Protein AF-A0A7S1VSH0-F1 (afdb_monomer)

Organism: NCBI:txid210454

Structure (mmCIF, N/CA/C/O backbone):
data_AF-A0A7S1VSH0-F1
#
_entry.id   AF-A0A7S1VSH0-F1
#
loop_
_atom_site.group_PDB
_atom_site.id
_atom_site.type_symbol
_atom_site.label_atom_id
_atom_site.label_alt_id
_atom_site.label_comp_id
_atom_site.label_asym_id
_atom_site.label_entity_id
_atom_site.label_seq_id
_atom_site.pdbx_PDB_ins_code
_atom_site.Cartn_x
_atom_site.Cartn_y
_atom_site.Cartn_z
_atom_site.occupancy
_atom_site.B_iso_or_equiv
_atom_site.auth_seq_id
_atom_site.auth_comp_id
_atom_site.auth_asym_id
_atom_site.auth_atom_id
_atom_site.pdbx_PDB_mode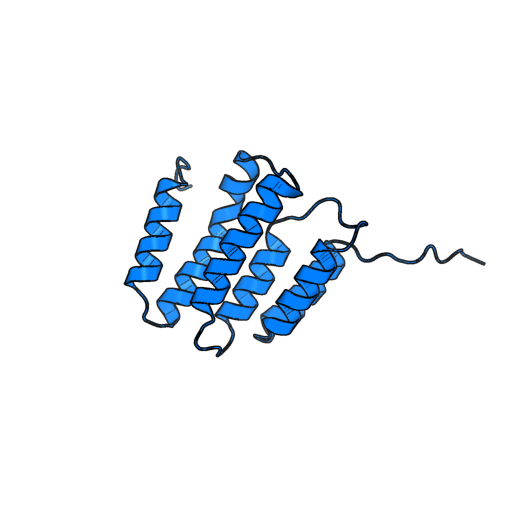l_num
ATOM 1 N N . ALA A 1 1 ? 9.472 3.437 -42.766 1.00 40.50 1 ALA A N 1
ATOM 2 C CA . ALA A 1 1 ? 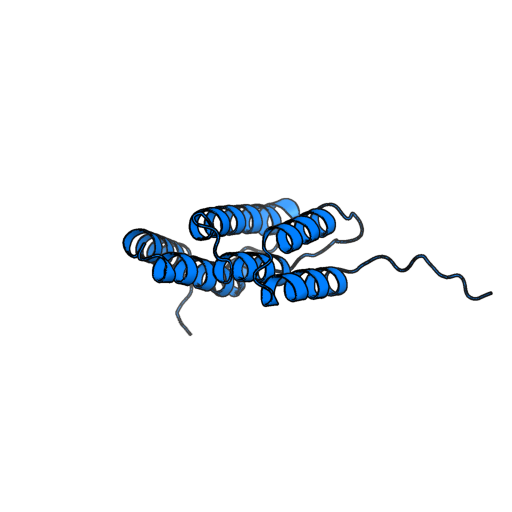8.510 3.125 -41.691 1.00 40.50 1 ALA A CA 1
ATOM 3 C C . ALA A 1 1 ? 9.186 3.385 -40.349 1.00 40.50 1 ALA A C 1
ATOM 5 O O . ALA A 1 1 ? 10.245 2.815 -40.110 1.00 40.50 1 ALA A O 1
ATOM 6 N N . LYS A 1 2 ? 8.658 4.289 -39.511 1.00 47.91 2 LYS A N 1
ATOM 7 C CA . LYS A 1 2 ? 9.151 4.430 -38.132 1.00 47.91 2 LYS A CA 1
ATOM 8 C C . LYS A 1 2 ? 8.829 3.118 -37.421 1.00 47.91 2 LYS A C 1
ATOM 10 O O . LYS A 1 2 ? 7.658 2.786 -37.284 1.00 47.91 2 LYS A O 1
ATOM 15 N N . SER A 1 3 ? 9.865 2.365 -37.060 1.00 46.66 3 SER A N 1
ATOM 16 C CA . SER A 1 3 ? 9.757 1.189 -36.200 1.00 46.66 3 SER A CA 1
ATOM 17 C C . SER A 1 3 ? 8.995 1.615 -34.948 1.00 46.66 3 SER A C 1
ATOM 19 O O . SER A 1 3 ? 9.507 2.394 -34.142 1.00 46.66 3 SER A O 1
ATOM 21 N N . THR A 1 4 ? 7.749 1.171 -34.808 1.00 52.78 4 THR A N 1
ATOM 22 C CA . THR A 1 4 ? 7.087 1.147 -33.511 1.00 52.78 4 THR A CA 1
ATOM 23 C C . THR A 1 4 ? 7.847 0.111 -32.700 1.00 52.78 4 THR A C 1
ATOM 25 O O . THR A 1 4 ? 7.461 -1.054 -32.662 1.00 52.78 4 THR A O 1
ATOM 28 N N . LYS A 1 5 ? 8.981 0.509 -32.105 1.00 56.91 5 LYS A N 1
ATOM 29 C CA . LYS A 1 5 ? 9.481 -0.180 -30.917 1.00 56.91 5 LYS A CA 1
ATOM 30 C C . LYS A 1 5 ? 8.265 -0.316 -30.017 1.00 56.91 5 LYS A C 1
ATOM 32 O O . LYS A 1 5 ? 7.671 0.706 -29.677 1.00 56.91 5 LYS A O 1
ATOM 37 N N . GLU A 1 6 ? 7.845 -1.550 -29.777 1.00 65.69 6 GLU A N 1
ATOM 38 C CA . GLU A 1 6 ? 6.683 -1.878 -28.962 1.00 65.69 6 GLU A CA 1
ATOM 39 C C . GLU A 1 6 ? 6.722 -0.995 -27.712 1.00 65.69 6 GLU A C 1
ATOM 41 O O . GLU A 1 6 ? 7.695 -1.024 -26.956 1.00 65.69 6 GLU A O 1
ATOM 46 N N . LEU A 1 7 ? 5.742 -0.098 -27.578 1.00 75.44 7 LEU A N 1
ATOM 47 C CA . LEU A 1 7 ? 5.694 0.842 -26.466 1.00 75.44 7 LEU A CA 1
ATOM 48 C C . LEU A 1 7 ? 5.385 0.033 -25.211 1.00 75.44 7 LEU A C 1
ATOM 50 O O . LEU A 1 7 ? 4.232 -0.302 -24.951 1.00 75.44 7 LEU A O 1
ATOM 54 N N . GLN A 1 8 ? 6.430 -0.311 -24.465 1.00 82.69 8 GLN A N 1
ATOM 55 C CA . GLN A 1 8 ? 6.290 -1.056 -23.225 1.00 82.69 8 GLN A CA 1
ATOM 56 C C . GLN A 1 8 ? 5.756 -0.126 -22.125 1.00 82.69 8 GLN A C 1
ATOM 58 O O . GLN A 1 8 ? 6.245 1.006 -21.992 1.00 82.69 8 GLN A O 1
ATOM 63 N N . PRO A 1 9 ? 4.753 -0.559 -21.342 1.00 87.19 9 PRO A N 1
ATOM 64 C CA . PRO A 1 9 ? 4.261 0.209 -20.210 1.00 87.19 9 PRO A CA 1
ATOM 65 C C . PRO A 1 9 ? 5.381 0.545 -19.220 1.00 87.19 9 PRO A C 1
ATOM 67 O O . PRO A 1 9 ? 6.260 -0.263 -18.932 1.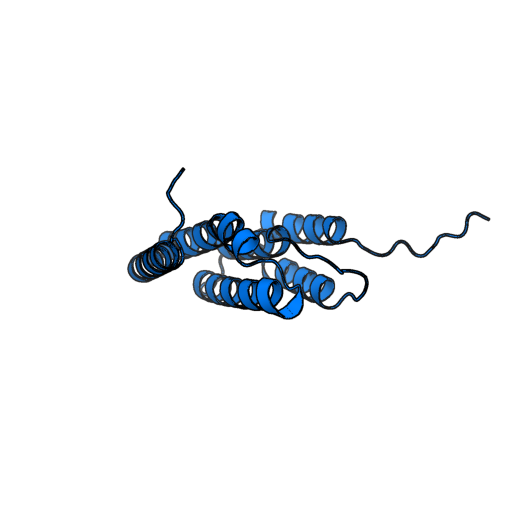00 87.19 9 PRO A O 1
ATOM 70 N N . THR A 1 10 ? 5.335 1.755 -18.669 1.00 91.12 10 THR A N 1
ATOM 71 C CA . THR A 1 10 ? 6.247 2.179 -17.599 1.00 91.12 10 THR A CA 1
ATOM 72 C C . THR A 1 10 ? 5.537 2.147 -16.252 1.00 91.12 10 THR A C 1
ATOM 74 O O . THR A 1 10 ?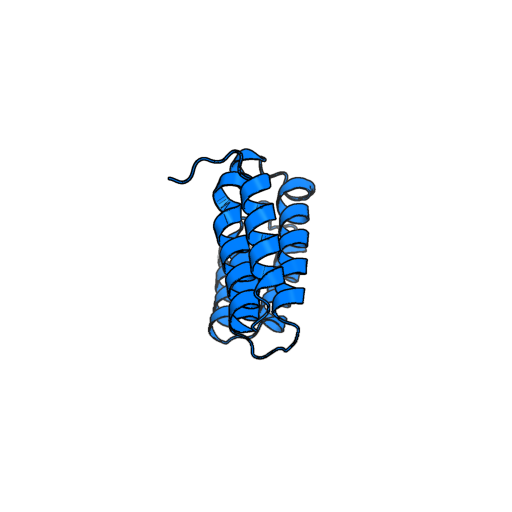 4.307 2.120 -16.188 1.00 91.12 10 THR A O 1
ATOM 77 N N . VAL A 1 11 ? 6.303 2.242 -15.162 1.00 93.12 11 VAL A N 1
ATOM 78 C CA . VAL A 1 11 ? 5.769 2.422 -13.798 1.00 93.12 11 VAL A CA 1
ATOM 79 C C . VAL A 1 11 ? 4.761 3.565 -13.752 1.00 93.12 11 VAL A C 1
ATOM 81 O O . VAL A 1 11 ? 3.696 3.412 -13.164 1.00 93.12 11 VAL A O 1
ATOM 84 N N . ILE A 1 12 ? 5.052 4.685 -14.420 1.00 93.00 12 ILE A N 1
ATOM 85 C CA . ILE A 1 12 ? 4.161 5.850 -14.474 1.00 93.00 12 ILE A CA 1
ATOM 86 C C . ILE A 1 12 ? 2.840 5.474 -15.153 1.00 93.00 12 ILE A C 1
ATOM 88 O O . ILE A 1 12 ? 1.771 5.738 -14.607 1.00 93.00 12 ILE A O 1
ATOM 92 N N . SER A 1 13 ? 2.899 4.807 -16.308 1.00 94.50 13 SER A N 1
ATOM 93 C CA . SER A 1 13 ? 1.707 4.375 -17.050 1.00 94.50 13 SER A CA 1
ATOM 94 C C . SER A 1 13 ? 0.833 3.418 -16.231 1.00 94.50 13 SER A C 1
ATOM 96 O O . SER A 1 13 ? -0.385 3.592 -16.182 1.00 94.50 13 SER A O 1
ATOM 98 N N . TYR A 1 14 ? 1.444 2.448 -15.542 1.00 96.62 14 TYR A N 1
ATOM 99 C CA . TYR A 1 14 ? 0.728 1.569 -14.615 1.00 96.62 14 TYR A CA 1
ATOM 100 C C . TYR A 1 14 ? 0.122 2.348 -13.448 1.00 96.62 14 TYR A C 1
ATOM 102 O O . TYR A 1 14 ? -1.054 2.159 -13.148 1.00 96.62 14 TYR A O 1
ATOM 110 N N . THR A 1 15 ? 0.889 3.245 -12.824 1.00 96.12 15 THR A N 1
ATOM 111 C CA . THR A 1 15 ? 0.443 4.047 -11.672 1.00 96.12 15 THR A CA 1
ATOM 112 C C . THR A 1 15 ? -0.793 4.866 -12.018 1.00 96.12 15 THR A C 1
ATOM 114 O O . THR A 1 15 ? -1.764 4.819 -11.274 1.00 96.12 15 THR A O 1
ATOM 117 N N . ILE A 1 16 ? -0.805 5.533 -13.177 1.00 96.94 16 ILE A N 1
ATOM 118 C CA . ILE A 1 16 ? -1.968 6.293 -13.664 1.00 96.94 16 ILE A CA 1
ATOM 119 C C . ILE A 1 16 ? -3.196 5.384 -13.801 1.00 96.94 16 ILE A C 1
ATOM 121 O O . ILE A 1 16 ? -4.292 5.740 -13.372 1.00 96.94 16 ILE A O 1
ATOM 125 N N . GLY A 1 17 ? -3.023 4.189 -14.372 1.00 97.44 17 GLY A N 1
ATOM 126 C CA . GLY A 1 17 ? -4.115 3.224 -14.491 1.00 97.44 17 GLY A CA 1
ATOM 127 C C . GLY A 1 17 ? -4.629 2.733 -13.134 1.00 97.44 17 GLY A C 1
ATOM 128 O O . GLY A 1 17 ? -5.836 2.585 -12.950 1.00 97.44 17 GLY A O 1
ATOM 129 N N . ILE A 1 18 ? -3.730 2.497 -12.174 1.00 98.12 18 ILE A N 1
ATOM 130 C CA . ILE A 1 18 ? -4.085 2.083 -10.810 1.00 98.12 18 ILE A CA 1
ATOM 131 C C . ILE A 1 18 ? -4.851 3.211 -10.107 1.00 98.12 18 ILE A C 1
ATOM 133 O O . ILE A 1 18 ? -5.881 2.952 -9.483 1.00 98.12 18 ILE A O 1
ATOM 137 N N . ASP A 1 19 ? -4.390 4.454 -10.238 1.00 97.25 19 ASP A N 1
ATOM 138 C CA . ASP A 1 19 ? -5.008 5.625 -9.617 1.00 97.25 19 ASP A CA 1
ATOM 139 C C . ASP A 1 19 ? -6.415 5.897 -10.175 1.00 97.25 19 ASP A C 1
ATOM 141 O O . ASP A 1 19 ? -7.367 6.109 -9.425 1.00 97.25 19 ASP A O 1
ATOM 145 N N . ALA A 1 20 ? -6.614 5.702 -11.482 1.00 97.94 20 ALA A N 1
ATOM 146 C CA . ALA A 1 20 ? -7.941 5.780 -12.092 1.00 97.94 20 ALA A CA 1
ATOM 147 C C . ALA A 1 20 ? -8.951 4.775 -11.490 1.00 97.94 20 ALA A C 1
ATOM 149 O O . ALA A 1 20 ? -10.151 5.061 -11.409 1.00 97.94 20 ALA A O 1
ATOM 150 N N . PHE A 1 21 ? -8.496 3.592 -11.055 1.00 97.94 21 PHE A N 1
ATOM 151 C CA . PHE A 1 21 ? -9.335 2.642 -10.313 1.00 97.94 21 PHE A CA 1
ATOM 152 C C . PHE A 1 21 ? -9.502 3.034 -8.839 1.00 97.94 21 PHE A C 1
ATOM 154 O O . PHE A 1 21 ? -10.590 2.855 -8.283 1.00 97.94 21 PHE A O 1
ATOM 161 N N . SER A 1 22 ? -8.461 3.599 -8.222 1.00 97.12 22 SER A N 1
ATOM 162 C CA . SER A 1 22 ? -8.498 4.150 -6.863 1.00 97.12 22 SER A CA 1
ATOM 163 C C . SER A 1 22 ? -9.587 5.200 -6.697 1.00 97.12 22 SER A C 1
ATOM 165 O O . SER A 1 22 ? -10.410 5.097 -5.785 1.00 97.12 22 SER A O 1
ATOM 167 N N . ASP A 1 23 ? -9.676 6.153 -7.621 1.00 96.19 23 ASP A N 1
ATOM 168 C CA . ASP A 1 23 ? -10.675 7.224 -7.579 1.00 96.19 23 ASP A CA 1
ATOM 169 C C . ASP A 1 23 ? -12.115 6.737 -7.653 1.00 96.19 23 ASP A C 1
ATOM 171 O O . ASP A 1 23 ? -13.025 7.392 -7.149 1.00 96.19 23 ASP A O 1
ATOM 175 N N . ARG A 1 24 ? -12.323 5.547 -8.213 1.00 96.00 24 ARG A N 1
ATOM 176 C CA . ARG A 1 24 ? -13.638 4.912 -8.305 1.00 96.00 24 ARG A CA 1
ATOM 177 C C . ARG A 1 24 ? -13.908 3.919 -7.175 1.00 96.00 24 ARG A C 1
ATOM 179 O O . ARG A 1 24 ? -14.923 3.230 -7.228 1.00 96.00 24 ARG A O 1
ATOM 186 N N . GLY A 1 25 ? -13.005 3.793 -6.198 1.00 95.12 25 GLY A N 1
ATOM 187 C CA . GLY A 1 25 ? -13.119 2.809 -5.119 1.00 95.12 25 GLY A CA 1
ATOM 188 C C . GLY A 1 25 ? -13.160 1.370 -5.640 1.00 95.12 25 GLY A C 1
ATOM 189 O O . GLY A 1 25 ? -13.914 0.551 -5.113 1.00 95.12 25 GLY A O 1
ATOM 190 N N . LYS A 1 26 ? -12.390 1.074 -6.701 1.00 97.62 26 LYS A N 1
ATOM 191 C CA . LYS A 1 26 ? -12.313 -0.236 -7.374 1.00 97.62 26 LYS A CA 1
ATOM 192 C C . LYS A 1 26 ? -11.013 -0.975 -7.030 1.00 97.62 26 LYS A C 1
ATOM 194 O O . LYS A 1 26 ? -10.100 -1.062 -7.857 1.00 97.62 26 LYS A O 1
ATOM 199 N N . PRO A 1 27 ? -10.877 -1.498 -5.800 1.00 96.88 27 PRO A N 1
ATOM 200 C CA . PRO A 1 27 ? -9.605 -2.021 -5.327 1.00 96.88 27 PRO A CA 1
ATOM 201 C C . PRO A 1 27 ? -9.160 -3.307 -6.014 1.00 96.88 27 PRO A C 1
ATOM 203 O O . PRO A 1 27 ? -7.963 -3.533 -6.141 1.00 96.88 27 PRO A O 1
ATOM 206 N N . ARG A 1 28 ? -10.086 -4.150 -6.486 1.00 96.69 28 ARG A N 1
ATOM 207 C CA . ARG A 1 28 ? -9.729 -5.426 -7.127 1.00 96.69 28 ARG A CA 1
ATOM 208 C C . ARG A 1 28 ? -9.025 -5.195 -8.457 1.00 96.69 28 ARG A C 1
ATOM 210 O O . ARG A 1 28 ? -8.049 -5.869 -8.775 1.00 96.69 28 ARG A O 1
ATOM 217 N N . GLU A 1 29 ? -9.516 -4.233 -9.225 1.00 97.94 29 GLU A N 1
ATOM 218 C CA . GLU A 1 29 ? -8.958 -3.806 -10.498 1.00 97.94 29 GLU A CA 1
ATOM 219 C C . GLU A 1 29 ? -7.621 -3.092 -10.296 1.00 97.94 29 GLU A C 1
ATOM 221 O O . GLU A 1 29 ? -6.659 -3.413 -10.996 1.00 97.94 29 GLU A O 1
ATOM 226 N N . ALA A 1 30 ? -7.540 -2.210 -9.292 1.00 98.12 30 ALA A N 1
ATOM 227 C CA . ALA A 1 30 ? -6.302 -1.545 -8.895 1.00 98.12 30 ALA A CA 1
ATOM 228 C C . ALA A 1 30 ? -5.218 -2.568 -8.495 1.00 98.12 30 ALA A C 1
ATOM 230 O O . ALA A 1 30 ? -4.106 -2.545 -9.020 1.00 98.12 30 ALA A O 1
ATOM 231 N N . GLU A 1 31 ? -5.555 -3.528 -7.631 1.00 97.38 31 GLU A N 1
ATOM 232 C CA . GLU A 1 31 ? -4.640 -4.580 -7.173 1.00 97.38 31 GLU A CA 1
ATOM 233 C C . GLU A 1 31 ? -4.240 -5.538 -8.302 1.00 97.38 31 GLU A C 1
ATOM 235 O O . GLU A 1 31 ? -3.095 -5.987 -8.370 1.00 97.38 31 GLU A O 1
ATOM 240 N N . ARG A 1 32 ? -5.159 -5.856 -9.222 1.00 97.81 32 ARG A N 1
ATOM 241 C CA . ARG A 1 32 ? -4.831 -6.651 -10.413 1.00 97.81 32 ARG A CA 1
ATOM 242 C C . ARG A 1 32 ? -3.786 -5.940 -11.269 1.00 97.81 32 ARG A C 1
ATOM 244 O O . ARG A 1 32 ? -2.842 -6.587 -11.713 1.00 97.81 32 ARG A O 1
ATOM 251 N N . LEU A 1 33 ? -3.946 -4.638 -11.498 1.00 97.62 33 LEU A N 1
ATOM 252 C CA . LEU A 1 33 ? -3.012 -3.873 -12.319 1.00 97.62 33 LEU A CA 1
ATOM 253 C C . LEU A 1 33 ? -1.654 -3.695 -11.624 1.00 97.62 33 LEU A C 1
ATOM 255 O O . LEU A 1 33 ? -0.624 -3.827 -12.279 1.00 97.62 33 LEU A O 1
ATOM 259 N N . LEU A 1 34 ? -1.646 -3.517 -10.299 1.00 97.69 34 LEU A N 1
ATOM 260 C CA . LEU A 1 34 ? -0.423 -3.556 -9.498 1.00 97.69 34 LEU A CA 1
ATOM 261 C C . LEU A 1 34 ? 0.305 -4.898 -9.653 1.00 97.69 34 LEU A C 1
ATOM 263 O O . LEU A 1 34 ? 1.501 -4.908 -9.914 1.00 97.69 34 LEU A O 1
ATOM 267 N N . ARG A 1 35 ? -0.397 -6.035 -9.562 1.00 96.44 35 ARG A N 1
ATOM 268 C CA . ARG A 1 35 ? 0.222 -7.358 -9.762 1.00 96.44 35 ARG A CA 1
ATOM 269 C C . ARG A 1 35 ? 0.832 -7.523 -11.152 1.00 96.44 35 ARG A C 1
ATOM 271 O O . ARG A 1 35 ? 1.902 -8.108 -11.256 1.00 96.44 35 ARG A O 1
ATOM 278 N N . ILE A 1 36 ? 0.182 -6.995 -12.190 1.00 96.31 36 ILE A N 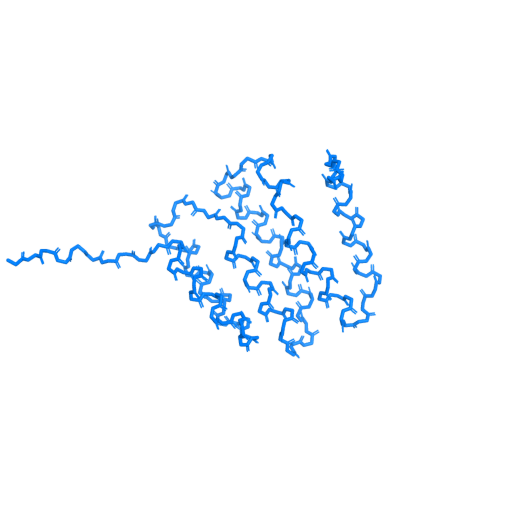1
ATOM 279 C CA . ILE A 1 36 ? 0.733 -6.996 -13.553 1.00 96.31 36 ILE A CA 1
ATOM 280 C C . ILE A 1 36 ? 2.009 -6.151 -13.605 1.00 96.31 36 ILE A C 1
ATOM 282 O O . ILE A 1 36 ? 3.030 -6.653 -14.054 1.00 96.31 36 ILE A O 1
ATOM 286 N N . MET A 1 37 ? 1.987 -4.925 -13.068 1.00 96.00 37 MET A N 1
ATOM 287 C CA . MET A 1 37 ? 3.172 -4.060 -12.988 1.00 96.00 37 MET A CA 1
ATOM 288 C C . MET A 1 37 ? 4.332 -4.745 -12.256 1.00 96.00 37 MET A C 1
ATOM 290 O O . MET A 1 37 ? 5.476 -4.665 -12.688 1.00 96.00 37 MET A O 1
ATOM 294 N N . LEU A 1 38 ? 4.044 -5.432 -11.149 1.00 94.25 38 LEU A N 1
ATOM 295 C CA . LEU A 1 38 ? 5.052 -6.155 -10.380 1.00 94.25 38 LEU A CA 1
ATOM 296 C C . LEU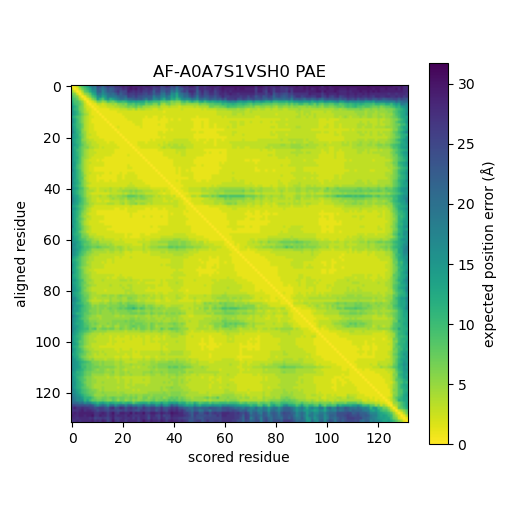 A 1 38 ? 5.551 -7.415 -11.098 1.00 94.25 38 LEU A C 1
ATOM 298 O O . LEU A 1 38 ? 6.613 -7.906 -10.742 1.00 94.25 38 LEU A O 1
ATOM 302 N N . ALA A 1 39 ? 4.820 -7.980 -12.054 1.00 93.69 39 ALA A N 1
ATOM 303 C CA . ALA A 1 39 ? 5.264 -9.137 -12.835 1.00 93.69 39 ALA A CA 1
ATOM 304 C C . ALA A 1 39 ? 5.962 -8.740 -14.150 1.00 93.69 39 ALA A C 1
ATOM 306 O O . ALA A 1 39 ? 6.473 -9.608 -14.846 1.00 93.69 39 ALA A O 1
ATOM 307 N N . ASP A 1 40 ? 5.968 -7.452 -14.493 1.00 93.00 40 ASP A N 1
ATOM 308 C CA . ASP A 1 40 ? 6.541 -6.932 -15.730 1.00 93.00 40 ASP A CA 1
ATOM 309 C C . ASP A 1 40 ? 8.062 -6.761 -15.597 1.00 93.00 40 ASP A C 1
ATOM 311 O O . ASP A 1 40 ? 8.545 -5.915 -14.840 1.00 93.00 40 ASP A O 1
ATOM 315 N N . ASP A 1 41 ? 8.832 -7.541 -16.358 1.00 89.06 41 ASP A N 1
ATOM 316 C CA . ASP A 1 41 ? 10.301 -7.507 -16.341 1.00 89.06 41 ASP A CA 1
ATOM 317 C C . ASP A 1 41 ? 10.888 -6.163 -16.819 1.00 89.06 41 ASP A C 1
ATOM 319 O O . ASP A 1 41 ? 12.056 -5.848 -16.553 1.00 89.06 41 ASP A O 1
ATOM 323 N N . ASN A 1 42 ? 10.089 -5.323 -17.489 1.00 88.25 42 ASN A N 1
ATOM 324 C CA . ASN A 1 42 ? 10.499 -3.969 -17.861 1.00 88.25 42 ASN A CA 1
ATOM 325 C C . ASN A 1 42 ? 10.460 -3.000 -16.667 1.00 88.25 42 ASN A C 1
ATOM 327 O O . ASN A 1 42 ? 11.113 -1.949 -16.689 1.00 88.25 42 ASN A O 1
ATOM 331 N N . VAL A 1 43 ? 9.740 -3.348 -15.596 1.00 90.50 43 VAL A N 1
ATOM 332 C CA . VAL A 1 43 ? 9.619 -2.546 -14.378 1.00 90.50 43 VAL A CA 1
ATOM 333 C C . VAL A 1 43 ? 10.780 -2.852 -13.430 1.00 90.50 43 VAL A C 1
ATOM 335 O O . VAL A 1 43 ? 10.749 -3.760 -12.603 1.00 90.50 43 VAL A O 1
ATOM 338 N N . ARG A 1 44 ? 11.841 -2.045 -13.538 1.00 85.38 44 ARG A N 1
ATOM 339 C CA . ARG A 1 44 ? 13.087 -2.232 -12.766 1.00 85.38 44 ARG A CA 1
ATOM 340 C C . ARG A 1 44 ? 13.128 -1.505 -11.425 1.00 85.38 44 ARG A C 1
ATOM 342 O O . ARG A 1 44 ? 13.936 -1.849 -10.568 1.00 85.38 44 ARG A O 1
ATOM 349 N N . LYS A 1 45 ? 12.314 -0.467 -11.265 1.00 87.31 45 LYS A N 1
ATOM 350 C CA . LYS A 1 45 ? 12.221 0.346 -10.049 1.00 87.31 45 LYS A CA 1
ATOM 351 C C . LYS A 1 45 ? 10.757 0.606 -9.774 1.00 87.31 45 LYS A C 1
ATOM 353 O O . LYS A 1 45 ? 10.017 0.871 -10.712 1.00 87.31 45 LYS A O 1
ATOM 358 N N . VAL A 1 46 ? 10.355 0.515 -8.520 1.00 90.62 46 VAL A N 1
ATOM 359 C CA . VAL A 1 46 ? 8.983 0.764 -8.094 1.00 90.62 46 VAL A CA 1
ATOM 360 C C . VAL A 1 46 ? 9.046 1.658 -6.872 1.00 90.62 46 VAL A C 1
ATOM 362 O O . VAL A 1 46 ? 9.807 1.375 -5.949 1.00 90.62 46 VAL A O 1
ATOM 365 N N . ASP A 1 47 ? 8.252 2.720 -6.897 1.00 89.50 47 ASP A N 1
ATOM 366 C CA . ASP A 1 47 ? 8.069 3.626 -5.768 1.00 89.50 47 ASP A CA 1
ATOM 367 C C . ASP A 1 47 ? 6.856 3.181 -4.928 1.00 89.50 47 ASP A C 1
ATOM 369 O O . ASP A 1 47 ? 6.186 2.188 -5.215 1.00 89.50 47 ASP A O 1
ATOM 373 N N . GLU A 1 48 ? 6.521 3.922 -3.881 1.00 91.44 48 GLU A N 1
ATOM 374 C CA . GLU A 1 48 ? 5.403 3.625 -2.987 1.00 91.44 48 GLU A CA 1
ATOM 375 C C . GLU A 1 48 ? 4.039 3.984 -3.599 1.00 91.44 48 GLU A C 1
ATOM 377 O O . GLU A 1 48 ? 3.004 3.467 -3.170 1.00 91.44 48 GLU A O 1
ATOM 382 N N . TYR A 1 49 ? 4.017 4.856 -4.612 1.00 94.38 49 TYR A N 1
ATOM 383 C CA . TYR A 1 49 ? 2.795 5.410 -5.206 1.00 94.38 49 TYR A CA 1
ATOM 384 C C . TYR A 1 49 ? 1.801 4.368 -5.747 1.00 94.38 49 TYR A C 1
ATOM 386 O O . TYR A 1 49 ? 0.613 4.475 -5.419 1.00 94.38 49 TYR A O 1
ATOM 394 N N . PRO A 1 50 ? 2.215 3.345 -6.522 1.00 96.12 50 PRO A N 1
ATOM 395 C CA . PRO A 1 50 ? 1.313 2.282 -6.963 1.00 96.12 50 PRO A CA 1
ATOM 396 C C . PRO A 1 50 ? 0.619 1.583 -5.789 1.00 96.12 50 PRO A C 1
ATOM 398 O O . PRO A 1 50 ? -0.589 1.352 -5.825 1.00 96.12 50 PRO A O 1
ATOM 401 N N . PHE A 1 51 ? 1.360 1.302 -4.714 1.00 96.69 51 PHE A N 1
ATOM 402 C CA . PHE A 1 51 ? 0.817 0.672 -3.513 1.00 96.69 51 PHE A CA 1
ATOM 403 C C . PHE A 1 51 ? -0.148 1.606 -2.781 1.00 96.69 51 PHE A C 1
ATOM 405 O O . PHE A 1 51 ? -1.257 1.191 -2.450 1.00 96.69 51 PHE A O 1
ATOM 412 N N . CYS A 1 52 ? 0.220 2.880 -2.600 1.00 96.25 52 CYS A N 1
ATOM 413 C CA . CYS A 1 52 ? -0.657 3.900 -2.014 1.00 96.25 52 CYS A CA 1
ATOM 414 C C . CYS A 1 52 ? -1.979 4.023 -2.776 1.00 96.25 52 CYS A C 1
ATOM 416 O O . CYS A 1 52 ? -3.037 4.154 -2.166 1.00 96.25 52 CYS A O 1
ATOM 418 N N . SER A 1 53 ? -1.927 3.947 -4.105 1.00 97.50 53 SER A N 1
ATOM 419 C CA . SER A 1 53 ? -3.109 4.035 -4.962 1.00 97.50 53 SER A CA 1
ATOM 420 C C . SER A 1 53 ? -4.051 2.850 -4.726 1.00 97.50 53 SER A C 1
ATOM 422 O O . SER A 1 53 ? -5.248 3.041 -4.532 1.00 97.50 53 SER A O 1
ATOM 424 N N . VAL A 1 54 ? -3.531 1.621 -4.630 1.00 98.12 54 VAL A N 1
ATOM 425 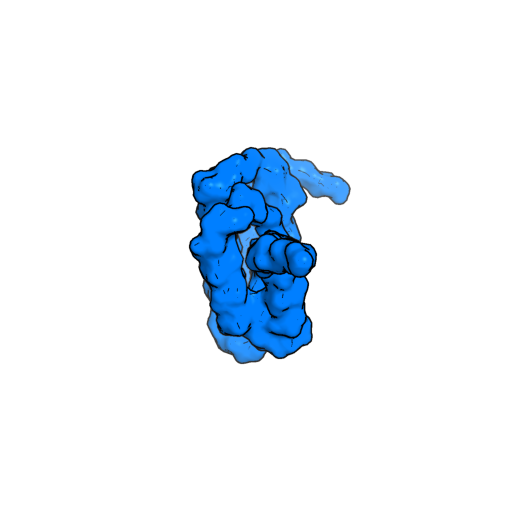C CA . VAL A 1 54 ? -4.363 0.452 -4.287 1.00 98.12 54 VAL A CA 1
ATOM 426 C C . VAL A 1 54 ? -4.888 0.523 -2.844 1.00 98.12 54 VAL A C 1
ATOM 428 O O . VAL A 1 54 ? -6.048 0.190 -2.602 1.00 98.12 54 VAL A O 1
ATOM 431 N N . LEU A 1 55 ? -4.084 0.993 -1.882 1.00 97.50 55 LEU A N 1
ATOM 432 C CA . LEU A 1 55 ? -4.539 1.216 -0.501 1.00 97.50 55 LEU A CA 1
ATOM 433 C C . LEU A 1 55 ? -5.701 2.218 -0.452 1.00 97.50 55 LEU A C 1
ATOM 435 O O . LEU A 1 55 ? -6.717 1.952 0.189 1.00 97.50 55 LEU A O 1
ATOM 439 N N . ASN A 1 56 ? -5.589 3.330 -1.182 1.00 96.62 56 ASN A N 1
ATOM 440 C CA . ASN A 1 56 ? -6.657 4.319 -1.319 1.00 96.62 56 ASN A CA 1
ATOM 441 C C . ASN A 1 56 ? -7.905 3.719 -1.970 1.00 96.62 56 ASN A C 1
ATOM 443 O O . ASN A 1 56 ? -9.014 3.971 -1.500 1.00 96.62 56 ASN A O 1
ATOM 447 N N . ALA A 1 57 ? -7.740 2.881 -2.995 1.00 97.62 57 ALA A N 1
ATOM 448 C CA . ALA A 1 57 ? -8.849 2.165 -3.615 1.00 97.62 57 ALA A CA 1
ATOM 449 C C . ALA A 1 57 ? -9.617 1.321 -2.586 1.00 97.62 57 ALA A C 1
ATOM 451 O O . ALA A 1 57 ? -10.848 1.329 -2.575 1.00 97.62 57 ALA A O 1
ATOM 452 N N . TYR A 1 58 ? -8.903 0.622 -1.696 1.00 96.88 58 TYR A N 1
ATOM 453 C CA . TYR A 1 58 ? -9.516 -0.159 -0.623 1.00 96.88 58 TYR A CA 1
ATOM 454 C C . TYR A 1 58 ? -10.184 0.732 0.426 1.00 96.88 58 TYR A C 1
ATOM 456 O O . TYR A 1 58 ? -11.331 0.469 0.787 1.00 96.88 58 TYR A O 1
ATOM 464 N N . ALA A 1 59 ? -9.521 1.801 0.869 1.00 93.50 59 ALA A N 1
ATOM 465 C CA . ALA A 1 59 ? -10.062 2.744 1.849 1.00 93.50 59 ALA A CA 1
ATOM 466 C C . ALA A 1 59 ? -11.336 3.459 1.354 1.00 93.50 59 ALA A C 1
ATOM 468 O O . ALA A 1 59 ? -12.249 3.704 2.141 1.00 93.50 59 ALA A O 1
ATOM 469 N N . LYS A 1 60 ? -11.420 3.749 0.048 1.00 93.50 60 LYS A N 1
ATOM 470 C CA . LYS A 1 60 ? -12.604 4.319 -0.623 1.00 93.50 60 LYS A CA 1
ATOM 471 C C . LYS A 1 60 ? -13.684 3.273 -0.940 1.00 93.50 60 LYS A C 1
ATOM 473 O O . LYS A 1 60 ? -14.805 3.639 -1.281 1.00 93.50 60 LYS A O 1
ATOM 478 N N . SER A 1 61 ? -13.369 1.979 -0.864 1.00 93.50 61 SER A N 1
ATOM 479 C CA . SER A 1 61 ? -14.320 0.910 -1.183 1.00 93.50 61 SER A CA 1
ATOM 480 C C . SER A 1 61 ? -15.300 0.637 -0.040 1.00 93.50 61 SER A C 1
ATOM 482 O O . SER A 1 61 ? -14.995 0.837 1.136 1.00 93.50 61 SER A O 1
ATOM 484 N N . ASN A 1 62 ? -16.457 0.064 -0.375 1.00 90.06 62 ASN A N 1
ATOM 485 C CA . ASN A 1 62 ? -17.431 -0.438 0.599 1.00 90.06 62 ASN A CA 1
ATOM 486 C C . ASN A 1 62 ? -17.166 -1.891 1.037 1.00 90.06 62 ASN A C 1
ATOM 488 O O . ASN A 1 62 ? -18.036 -2.521 1.636 1.00 90.06 62 ASN A O 1
ATOM 492 N N . GLU A 1 63 ? -15.983 -2.451 0.754 1.00 91.75 63 GLU A N 1
ATOM 493 C CA . GLU A 1 63 ? -15.671 -3.818 1.173 1.00 91.75 63 GLU A CA 1
ATOM 494 C C . GLU A 1 63 ? -15.519 -3.912 2.702 1.00 91.75 63 GLU A C 1
ATOM 496 O O . GLU A 1 63 ? -14.704 -3.220 3.313 1.00 91.75 63 GLU A O 1
ATOM 501 N N . VAL A 1 64 ? -16.251 -4.844 3.324 1.00 88.88 64 VAL A N 1
ATOM 502 C CA . VAL A 1 64 ? -16.243 -5.083 4.784 1.00 88.88 64 VAL A CA 1
ATOM 503 C C . VAL A 1 64 ? -14.835 -5.374 5.317 1.00 88.88 64 VAL A C 1
ATOM 505 O O . VAL A 1 64 ? -14.474 -4.987 6.425 1.00 88.88 64 VAL A O 1
ATOM 508 N N . HIS A 1 65 ? -14.012 -6.051 4.517 1.00 91.75 65 HIS A N 1
ATOM 509 C CA . HIS A 1 65 ? -12.653 -6.437 4.892 1.00 91.75 65 HIS A CA 1
ATOM 510 C C . HIS A 1 65 ? -11.572 -5.498 4.343 1.00 91.75 65 HIS A C 1
ATOM 512 O O . HIS A 1 65 ? -10.395 -5.860 4.387 1.00 91.75 65 HIS A O 1
ATOM 518 N N . ALA A 1 66 ? -11.941 -4.307 3.857 1.00 93.31 66 ALA A N 1
ATOM 519 C CA . ALA A 1 66 ? -10.994 -3.342 3.304 1.00 93.31 66 ALA A CA 1
ATOM 520 C C . ALA A 1 66 ? -9.815 -3.027 4.249 1.00 93.31 66 ALA A C 1
ATOM 522 O O . ALA A 1 66 ? -8.683 -3.162 3.791 1.00 93.31 66 ALA A O 1
ATOM 523 N N . PRO A 1 67 ? -9.994 -2.744 5.560 1.00 93.75 67 PRO A N 1
ATOM 524 C CA . PRO A 1 67 ? -8.855 -2.435 6.435 1.00 93.75 67 PRO A CA 1
ATOM 525 C C . PRO A 1 67 ? -7.865 -3.598 6.569 1.00 93.75 67 PRO A C 1
ATOM 527 O O . PRO A 1 67 ? -6.651 -3.419 6.479 1.00 93.75 67 PRO A O 1
ATOM 530 N N . LYS A 1 68 ? -8.376 -4.831 6.691 1.00 94.00 68 LYS A N 1
ATOM 531 C CA . LYS A 1 68 ? -7.539 -6.041 6.747 1.00 94.00 68 LYS A CA 1
ATOM 532 C C . LYS A 1 68 ? -6.784 -6.271 5.436 1.00 94.00 68 LYS A C 1
ATOM 534 O O . LYS A 1 68 ? -5.660 -6.767 5.464 1.00 94.00 68 LYS A O 1
ATOM 539 N N . LYS A 1 69 ? -7.388 -5.927 4.296 1.00 95.50 69 LYS A N 1
ATOM 540 C CA . LYS A 1 69 ? -6.728 -5.976 2.986 1.00 95.50 69 LYS A CA 1
ATOM 541 C C . LYS A 1 69 ? -5.662 -4.891 2.846 1.00 95.50 69 LYS A C 1
ATOM 543 O O . LYS A 1 69 ? -4.557 -5.221 2.430 1.00 95.50 69 LYS A O 1
ATOM 548 N N . CYS A 1 70 ? -5.943 -3.661 3.283 1.00 95.62 70 CYS A N 1
ATOM 549 C CA . CYS A 1 70 ? -4.952 -2.587 3.356 1.00 95.62 70 CYS A CA 1
ATOM 550 C C . CYS A 1 70 ? -3.732 -3.007 4.179 1.00 95.62 70 CYS A C 1
ATOM 552 O O . CYS A 1 70 ? -2.600 -2.843 3.740 1.00 95.62 70 CYS A O 1
ATOM 554 N N . LEU A 1 71 ? -3.956 -3.616 5.346 1.00 93.94 71 LEU A N 1
ATOM 555 C CA . LEU A 1 71 ? -2.872 -4.079 6.206 1.00 93.94 71 LEU A CA 1
ATOM 556 C C . LEU A 1 71 ? -2.006 -5.160 5.549 1.00 93.94 71 LEU A C 1
ATOM 558 O O . LEU A 1 71 ? -0.788 -5.143 5.705 1.00 93.94 71 LEU A O 1
ATOM 562 N N . ARG A 1 72 ? -2.613 -6.107 4.823 1.00 95.00 72 ARG A N 1
ATOM 563 C CA . ARG A 1 72 ? -1.840 -7.098 4.061 1.00 95.00 72 ARG A CA 1
ATOM 564 C C . ARG A 1 72 ? -1.022 -6.430 2.967 1.00 95.00 72 ARG A C 1
ATOM 566 O O . ARG A 1 72 ? 0.180 -6.635 2.921 1.00 95.00 72 ARG A O 1
ATOM 573 N N . LEU A 1 73 ? -1.642 -5.552 2.183 1.00 95.69 73 LEU A N 1
ATOM 574 C CA . LEU A 1 73 ? -0.949 -4.867 1.100 1.00 95.69 73 LEU A CA 1
ATOM 575 C C . LEU A 1 73 ? 0.203 -3.976 1.592 1.00 95.69 73 LEU A C 1
ATOM 577 O O . LEU A 1 73 ? 1.223 -3.886 0.921 1.00 95.69 73 LEU A O 1
ATOM 581 N N . LEU A 1 74 ? 0.074 -3.353 2.767 1.00 93.94 74 LEU A N 1
ATOM 582 C CA . LEU A 1 74 ? 1.162 -2.611 3.414 1.00 93.94 74 LEU A CA 1
ATOM 583 C C . LEU A 1 74 ? 2.363 -3.514 3.756 1.00 93.94 74 LEU A C 1
ATOM 585 O O . LEU A 1 74 ? 3.513 -3.089 3.672 1.00 93.94 74 LEU A O 1
ATOM 589 N N . ARG A 1 75 ? 2.113 -4.766 4.156 1.00 91.69 75 ARG A N 1
ATOM 590 C CA . ARG A 1 75 ? 3.177 -5.744 4.437 1.00 91.69 75 ARG A CA 1
ATOM 591 C C . ARG A 1 75 ? 3.813 -6.244 3.146 1.00 91.69 75 ARG A C 1
ATOM 593 O O . ARG A 1 75 ? 5.037 -6.259 3.046 1.00 91.69 75 ARG A O 1
ATOM 600 N N . ASP A 1 76 ? 2.988 -6.563 2.154 1.00 92.06 76 ASP A N 1
ATOM 601 C CA . ASP A 1 76 ? 3.444 -7.016 0.840 1.00 92.06 76 ASP A CA 1
ATOM 602 C C . ASP A 1 76 ? 4.264 -5.919 0.138 1.00 92.06 76 ASP A C 1
ATOM 604 O O . ASP A 1 76 ? 5.273 -6.211 -0.502 1.00 92.06 76 ASP A O 1
ATOM 608 N N . SER A 1 77 ? 3.886 -4.642 0.295 1.00 92.25 77 SER A N 1
ATOM 609 C CA . SER A 1 77 ? 4.650 -3.514 -0.250 1.00 92.25 77 SER A CA 1
ATOM 610 C C . SER A 1 77 ? 6.008 -3.369 0.426 1.00 92.25 77 SER A C 1
ATOM 612 O O . SER A 1 77 ? 7.004 -3.163 -0.264 1.00 92.25 77 SER A O 1
ATOM 614 N N . ARG A 1 78 ? 6.081 -3.539 1.753 1.00 90.12 78 ARG A N 1
ATOM 615 C CA . ARG A 1 78 ? 7.347 -3.542 2.498 1.00 90.12 78 ARG A CA 1
ATOM 616 C C . ARG A 1 78 ? 8.286 -4.631 1.990 1.00 90.12 78 ARG A C 1
ATOM 618 O O . ARG A 1 78 ? 9.453 -4.349 1.729 1.00 90.12 78 ARG A O 1
ATOM 625 N N . GLU A 1 79 ? 7.787 -5.856 1.842 1.00 90.19 79 GLU A N 1
ATOM 626 C CA . GLU A 1 79 ? 8.573 -6.976 1.321 1.00 90.19 79 GLU A CA 1
ATOM 627 C C . GLU A 1 79 ? 9.028 -6.712 -0.119 1.00 90.19 79 GLU A C 1
ATOM 629 O O . GLU A 1 79 ? 10.221 -6.791 -0.419 1.00 90.19 79 GLU A O 1
ATOM 634 N N . ALA A 1 80 ? 8.104 -6.318 -0.999 1.00 90.81 80 ALA A N 1
ATOM 635 C CA . ALA A 1 80 ? 8.422 -6.014 -2.387 1.00 90.81 80 ALA A CA 1
ATOM 636 C C . ALA A 1 80 ? 9.487 -4.912 -2.493 1.00 90.81 80 ALA A C 1
ATOM 638 O O . ALA A 1 80 ? 10.487 -5.083 -3.188 1.00 90.81 80 ALA A O 1
ATOM 639 N N . LEU A 1 81 ? 9.315 -3.796 -1.788 1.00 90.75 81 LEU A N 1
ATOM 640 C CA . LEU A 1 81 ? 10.214 -2.650 -1.889 1.00 90.75 81 LEU A CA 1
ATOM 641 C C . LEU A 1 81 ? 11.587 -2.949 -1.271 1.00 90.75 81 LEU A C 1
ATOM 643 O O . LEU A 1 81 ? 12.603 -2.752 -1.938 1.00 90.75 81 LEU A O 1
ATOM 647 N N . LEU A 1 82 ? 11.648 -3.464 -0.039 1.00 89.06 82 LEU A N 1
ATOM 648 C CA . LEU A 1 82 ? 12.920 -3.681 0.664 1.00 89.06 82 LEU A CA 1
ATOM 649 C C . LEU A 1 82 ? 13.693 -4.902 0.158 1.00 89.06 82 LEU A C 1
ATOM 651 O O . LEU A 1 82 ? 14.919 -4.860 0.088 1.00 89.06 82 LEU A O 1
ATOM 655 N N . VAL A 1 83 ? 13.004 -5.997 -0.172 1.00 88.69 83 VAL A N 1
ATOM 656 C CA . VAL A 1 83 ? 13.661 -7.269 -0.514 1.00 88.69 83 VAL A CA 1
ATOM 657 C C . VAL A 1 83 ? 13.831 -7.398 -2.019 1.00 88.69 83 VAL A C 1
ATOM 659 O O . VAL A 1 83 ? 14.944 -7.618 -2.502 1.00 88.69 83 VAL A O 1
ATOM 662 N N . ARG A 1 84 ? 12.740 -7.243 -2.777 1.00 88.62 84 ARG A N 1
ATOM 663 C CA . ARG A 1 84 ? 12.753 -7.487 -4.225 1.00 88.62 84 ARG A CA 1
ATOM 664 C C . ARG A 1 84 ? 13.370 -6.325 -4.998 1.00 88.62 84 ARG A C 1
ATOM 666 O O . ARG A 1 84 ? 14.286 -6.545 -5.786 1.00 88.62 84 ARG A O 1
ATOM 673 N N . TYR A 1 85 ? 12.895 -5.104 -4.763 1.00 89.81 85 TYR A N 1
ATOM 674 C CA . TYR A 1 85 ? 13.414 -3.901 -5.427 1.00 89.81 85 TYR A CA 1
ATOM 675 C C . TYR A 1 85 ? 14.612 -3.283 -4.706 1.00 89.81 85 TYR A C 1
ATOM 677 O O . TYR A 1 85 ? 15.235 -2.369 -5.247 1.00 89.81 85 TYR A O 1
ATOM 685 N N . LYS A 1 86 ? 14.968 -3.811 -3.526 1.00 90.06 86 LYS A N 1
ATOM 686 C CA . LYS A 1 86 ? 16.141 -3.410 -2.740 1.00 90.06 86 LYS A CA 1
ATOM 687 C C . LYS A 1 86 ? 16.214 -1.896 -2.529 1.00 90.06 86 LYS A C 1
ATOM 689 O O . LYS A 1 86 ? 17.295 -1.308 -2.609 1.00 90.06 86 LYS A O 1
ATOM 694 N N . VAL A 1 87 ? 15.068 -1.256 -2.281 1.00 86.50 87 VAL A N 1
ATOM 695 C CA . VAL A 1 87 ? 15.067 0.153 -1.877 1.00 86.50 87 VAL A CA 1
ATOM 696 C C . VAL A 1 87 ? 15.808 0.270 -0.545 1.00 86.50 87 VAL A C 1
ATOM 698 O O . VAL A 1 87 ? 15.699 -0.601 0.321 1.00 86.50 87 VAL A O 1
ATOM 701 N N . GLY A 1 88 ? 16.600 1.330 -0.382 1.00 85.88 88 GLY A N 1
ATOM 702 C CA . GLY A 1 88 ? 17.321 1.561 0.869 1.00 85.88 88 GLY A CA 1
ATOM 703 C C . GLY A 1 88 ? 16.353 1.716 2.044 1.00 85.88 88 GLY A C 1
ATOM 704 O O . GLY A 1 88 ? 15.261 2.263 1.875 1.00 85.88 88 GLY A O 1
ATOM 705 N N . ARG A 1 89 ? 16.757 1.281 3.245 1.00 84.38 89 ARG A N 1
ATOM 706 C CA . ARG A 1 89 ? 15.933 1.449 4.456 1.00 84.38 89 ARG A CA 1
ATOM 707 C C . ARG A 1 89 ? 15.563 2.913 4.697 1.00 84.38 89 ARG A C 1
ATOM 709 O O . ARG A 1 89 ? 14.395 3.207 4.904 1.00 84.38 89 ARG A O 1
ATOM 716 N N . ASP A 1 90 ? 16.521 3.816 4.514 1.00 85.69 90 ASP A N 1
ATOM 717 C CA . ASP A 1 90 ? 16.312 5.263 4.611 1.00 85.69 90 ASP A CA 1
ATOM 718 C C . ASP A 1 90 ? 15.253 5.778 3.629 1.00 85.69 90 ASP A C 1
ATOM 720 O O . ASP A 1 90 ? 14.563 6.759 3.899 1.00 85.69 90 ASP A O 1
ATOM 724 N N . TRP A 1 91 ? 15.147 5.152 2.452 1.00 87.69 91 TRP A N 1
ATOM 725 C CA . TRP A 1 91 ? 14.113 5.496 1.484 1.00 87.69 91 TRP A CA 1
ATOM 726 C C . TRP A 1 91 ? 12.751 5.005 1.974 1.00 87.69 91 TRP A C 1
ATOM 728 O O . TRP A 1 91 ? 11.787 5.761 1.928 1.00 87.69 91 TRP A O 1
ATOM 738 N N . TRP A 1 92 ? 12.661 3.777 2.491 1.00 84.94 92 TRP A N 1
ATOM 739 C CA . TRP A 1 92 ? 11.418 3.255 3.065 1.00 84.94 92 TRP A CA 1
ATOM 740 C C . TRP A 1 92 ? 10.923 4.128 4.220 1.00 84.94 92 TRP A C 1
ATOM 742 O O . TRP A 1 92 ? 9.786 4.587 4.185 1.00 84.94 92 TRP A O 1
ATOM 752 N N . GLU A 1 93 ? 11.789 4.432 5.186 1.00 83.00 93 GLU A N 1
ATOM 753 C CA . GLU A 1 93 ? 11.467 5.246 6.367 1.00 83.00 93 GLU A CA 1
ATOM 754 C C . GLU A 1 93 ? 10.937 6.641 6.000 1.00 83.00 93 GLU A C 1
ATOM 756 O O . GLU A 1 93 ? 10.051 7.164 6.665 1.00 83.00 93 GLU A O 1
ATOM 761 N N . LYS A 1 94 ? 11.405 7.232 4.894 1.00 83.94 94 LYS A N 1
ATOM 762 C CA . LYS A 1 94 ? 10.917 8.541 4.422 1.00 83.94 94 LYS A CA 1
ATOM 763 C C . LYS A 1 94 ? 9.561 8.485 3.716 1.00 83.94 94 LYS A C 1
ATOM 765 O O . LYS A 1 94 ? 8.891 9.511 3.636 1.00 83.94 94 LYS A O 1
ATOM 770 N N . ASN A 1 95 ? 9.169 7.328 3.183 1.00 82.31 95 ASN A N 1
ATOM 771 C CA . ASN A 1 95 ? 8.001 7.197 2.300 1.00 82.31 95 ASN A CA 1
ATOM 772 C C . ASN A 1 95 ? 6.873 6.329 2.894 1.00 82.31 95 ASN A C 1
ATOM 774 O O . ASN A 1 95 ? 5.739 6.348 2.411 1.00 82.31 95 ASN A O 1
ATOM 778 N N . VAL A 1 96 ? 7.145 5.601 3.979 1.00 84.06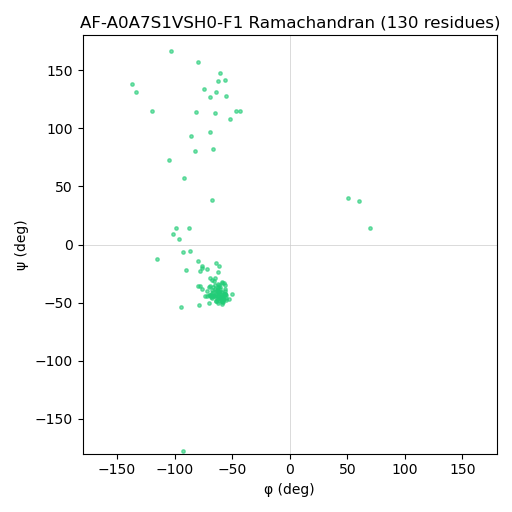 96 VAL A N 1
ATOM 779 C CA . VAL A 1 96 ? 6.212 4.674 4.635 1.00 84.06 96 VAL A CA 1
ATOM 780 C C . VAL A 1 96 ? 5.012 5.368 5.296 1.00 84.06 96 VAL A C 1
ATOM 782 O O . VAL A 1 96 ? 3.905 4.818 5.285 1.00 84.06 96 VAL A O 1
ATOM 785 N N . ASN A 1 97 ? 5.188 6.603 5.781 1.00 87.81 97 ASN A N 1
ATOM 786 C CA . ASN A 1 97 ? 4.170 7.361 6.524 1.00 87.81 97 ASN A CA 1
ATOM 787 C C . ASN A 1 97 ? 2.862 7.508 5.742 1.00 87.81 97 ASN A C 1
ATOM 789 O O . ASN A 1 97 ? 1.777 7.374 6.308 1.00 87.81 97 ASN A O 1
ATOM 793 N N . ARG A 1 98 ? 2.950 7.705 4.420 1.00 90.38 98 ARG A N 1
ATOM 794 C CA . ARG A 1 98 ? 1.770 7.818 3.554 1.00 90.38 98 ARG A CA 1
ATOM 795 C C . ARG A 1 98 ? 0.944 6.533 3.558 1.00 90.38 98 ARG A C 1
ATOM 797 O O . ARG A 1 98 ? -0.274 6.593 3.697 1.00 90.38 98 ARG A O 1
ATOM 804 N N . MET A 1 99 ? 1.588 5.375 3.411 1.00 92.06 99 MET A N 1
ATOM 805 C CA . MET A 1 99 ? 0.880 4.095 3.371 1.00 92.06 99 MET A CA 1
ATOM 806 C C . MET A 1 99 ? 0.234 3.778 4.723 1.00 92.06 99 MET A C 1
ATOM 808 O O . MET A 1 99 ? -0.937 3.404 4.754 1.00 92.06 99 MET A O 1
ATOM 812 N N . TYR A 1 100 ? 0.949 3.988 5.836 1.00 92.88 100 TYR A N 1
ATOM 813 C CA . TYR A 1 100 ? 0.389 3.787 7.178 1.00 92.88 100 TYR A CA 1
ATOM 814 C C . TYR A 1 100 ? -0.793 4.716 7.455 1.00 92.88 100 TYR A C 1
ATOM 816 O O . TYR A 1 100 ? -1.818 4.235 7.930 1.00 92.88 100 TYR A O 1
ATOM 824 N N . ALA A 1 101 ? -0.698 6.002 7.102 1.00 93.25 101 ALA A N 1
ATOM 825 C CA . ALA A 1 101 ? -1.793 6.955 7.275 1.00 93.25 101 ALA A CA 1
ATOM 826 C C . ALA A 1 101 ? -3.083 6.485 6.581 1.00 93.25 101 ALA A C 1
ATOM 828 O O . ALA A 1 101 ? -4.153 6.527 7.185 1.00 93.25 101 ALA A O 1
ATOM 829 N N . ILE A 1 102 ? -2.981 5.959 5.353 1.00 95.00 102 ILE A N 1
ATOM 830 C CA . ILE A 1 102 ? -4.137 5.415 4.620 1.00 95.00 102 ILE A CA 1
ATOM 831 C C . ILE A 1 102 ? -4.727 4.194 5.343 1.00 95.00 102 ILE A C 1
ATOM 833 O O . ILE A 1 102 ? -5.946 4.063 5.447 1.00 95.00 102 ILE A O 1
ATOM 837 N N . VAL A 1 103 ? -3.885 3.283 5.847 1.00 95.50 103 VAL A N 1
ATOM 838 C CA . VAL A 1 103 ? -4.367 2.079 6.546 1.00 95.50 103 VAL A CA 1
ATOM 839 C C . VAL A 1 103 ? -5.015 2.441 7.886 1.00 95.50 103 VAL A C 1
ATOM 841 O O . VAL A 1 103 ? -6.095 1.935 8.185 1.00 95.50 103 VAL A O 1
ATOM 844 N N . ILE A 1 104 ? -4.402 3.337 8.663 1.00 94.56 104 ILE A N 1
ATOM 845 C CA . ILE A 1 104 ? -4.935 3.850 9.934 1.00 94.56 104 ILE A CA 1
ATOM 846 C C . ILE A 1 104 ? -6.298 4.513 9.705 1.00 94.56 104 ILE A C 1
ATOM 848 O O . ILE A 1 104 ? -7.262 4.167 10.388 1.00 94.56 104 ILE A O 1
ATOM 852 N N . ASP A 1 105 ? -6.410 5.390 8.702 1.00 92.94 105 ASP A N 1
ATOM 853 C CA . ASP A 1 105 ? -7.677 6.024 8.318 1.00 92.94 105 ASP A CA 1
ATOM 854 C C . ASP A 1 105 ? -8.738 4.984 7.915 1.00 92.94 105 ASP A C 1
ATOM 856 O O . ASP A 1 105 ? -9.892 5.065 8.341 1.00 92.94 105 ASP A O 1
ATOM 860 N N . ALA A 1 106 ? -8.350 3.942 7.171 1.00 94.31 106 ALA A N 1
ATOM 861 C CA . ALA A 1 106 ? -9.262 2.861 6.806 1.00 94.31 106 ALA A CA 1
ATOM 862 C C . ALA A 1 106 ? -9.808 2.104 8.033 1.00 94.31 106 ALA A C 1
ATOM 864 O O . ALA A 1 106 ? -10.996 1.779 8.061 1.00 94.31 106 ALA A O 1
ATOM 865 N N . PHE A 1 107 ? -8.982 1.833 9.050 1.00 94.81 107 PHE A N 1
ATOM 866 C CA . PHE A 1 107 ? -9.441 1.233 10.312 1.00 94.81 107 PHE A CA 1
ATOM 867 C C . PHE A 1 107 ? -10.334 2.197 11.108 1.00 94.81 107 PHE A C 1
ATOM 869 O O . PHE A 1 107 ? -11.414 1.799 11.558 1.00 94.81 107 PHE A O 1
ATOM 876 N N . ALA A 1 108 ? -9.944 3.471 11.214 1.00 91.81 108 ALA A N 1
ATOM 877 C CA . ALA A 1 108 ? -10.700 4.500 11.926 1.00 91.81 108 ALA A CA 1
ATOM 878 C C . ALA A 1 108 ? -12.117 4.675 11.350 1.00 91.81 108 ALA A C 1
ATOM 880 O O . ALA A 1 108 ? -13.101 4.615 12.088 1.00 91.81 108 ALA A O 1
ATOM 881 N N . LYS A 1 109 ? -12.247 4.762 10.019 1.00 88.94 109 LYS A N 1
ATOM 882 C CA . LYS A 1 109 ? -13.539 4.856 9.308 1.00 88.94 109 LYS A CA 1
ATOM 883 C C . LYS A 1 109 ? -14.463 3.655 9.517 1.00 88.94 109 LYS A C 1
ATOM 885 O O . LYS A 1 109 ? -15.658 3.743 9.244 1.00 88.94 109 LYS A O 1
ATOM 890 N N . ARG A 1 110 ? -13.930 2.520 9.972 1.00 90.94 110 ARG A N 1
ATOM 891 C CA . ARG A 1 110 ? -14.696 1.299 10.271 1.00 90.94 110 ARG A CA 1
ATOM 892 C C . ARG A 1 110 ? -14.951 1.106 11.767 1.00 90.94 110 ARG A C 1
ATOM 894 O O . ARG A 1 110 ? -15.424 0.041 12.152 1.00 90.94 110 ARG A O 1
ATOM 901 N N . GLY A 1 111 ? -14.638 2.102 12.599 1.00 92.00 111 GLY A N 1
ATOM 902 C CA . GLY A 1 111 ? -14.793 2.022 14.054 1.00 92.00 111 GLY A CA 1
ATOM 903 C C . GLY A 1 111 ? -13.800 1.071 14.727 1.00 92.00 111 GLY A C 1
ATOM 904 O O . GLY A 1 111 ? -13.976 0.719 15.888 1.00 92.00 111 GLY A O 1
ATOM 905 N N . GLN A 1 112 ? -12.751 0.648 14.016 1.00 93.81 112 GLN A N 1
ATOM 906 C CA . GLN A 1 112 ? -11.711 -0.252 14.521 1.00 93.81 112 GLN A CA 1
ATOM 907 C C . GLN A 1 112 ? -10.559 0.570 15.115 1.00 93.81 112 GLN A C 1
ATOM 909 O O . GLN A 1 112 ? -9.415 0.505 14.666 1.00 93.81 112 GLN A O 1
ATOM 914 N N . ALA A 1 113 ? -10.893 1.413 16.097 1.00 93.50 113 ALA A N 1
ATOM 915 C CA . ALA A 1 113 ? -9.942 2.312 16.749 1.00 93.50 113 ALA A CA 1
ATOM 916 C C . ALA A 1 113 ? -8.758 1.578 17.418 1.00 93.50 113 ALA A C 1
ATOM 918 O O . ALA A 1 113 ? -7.630 2.034 17.233 1.00 93.50 113 ALA A O 1
ATOM 919 N N . PRO A 1 114 ? -8.943 0.428 18.104 1.00 94.88 114 PRO A N 1
ATOM 920 C CA . PRO A 1 114 ? -7.817 -0.302 18.692 1.00 94.88 114 PRO A CA 1
ATOM 921 C C . PRO A 1 114 ? -6.786 -0.766 17.653 1.00 94.88 114 PRO A C 1
ATOM 923 O O . PRO A 1 114 ? -5.586 -0.785 17.911 1.00 94.88 114 PRO A O 1
ATOM 926 N N . GLU A 1 115 ? -7.229 -1.161 16.462 1.00 94.12 115 GLU A N 1
ATOM 927 C CA . GLU A 1 115 ? -6.361 -1.561 15.356 1.00 94.12 115 GLU A CA 1
ATOM 928 C C . GLU A 1 115 ? -5.636 -0.363 14.740 1.00 94.12 115 GLU A C 1
ATOM 930 O O . GLU A 1 115 ? -4.449 -0.468 14.427 1.00 94.12 115 GLU A O 1
ATOM 935 N N . ALA A 1 116 ? -6.325 0.773 14.603 1.00 94.06 116 ALA A N 1
ATOM 936 C CA . ALA A 1 116 ? -5.725 2.025 14.154 1.00 94.06 116 ALA A CA 1
ATOM 937 C C . ALA A 1 116 ? -4.611 2.486 15.113 1.00 94.06 116 ALA A C 1
ATOM 939 O O . ALA A 1 116 ? -3.507 2.799 14.668 1.00 94.06 116 ALA A O 1
ATOM 940 N N . GLU A 1 117 ? -4.861 2.441 16.424 1.00 92.75 117 GLU A N 1
ATOM 941 C CA . GLU A 1 117 ? -3.882 2.787 17.461 1.00 92.75 117 GLU A CA 1
ATOM 942 C C . GLU A 1 117 ? -2.681 1.834 17.460 1.00 92.75 117 GLU A C 1
ATOM 944 O O . GLU A 1 117 ? -1.532 2.273 17.499 1.00 92.75 117 GLU A O 1
ATOM 949 N N . LYS A 1 118 ? -2.912 0.519 17.336 1.00 92.19 118 LYS A N 1
ATOM 950 C CA . LYS A 1 118 ? -1.820 -0.460 17.203 1.00 92.19 118 LYS A CA 1
ATOM 951 C C . LYS A 1 118 ? -0.917 -0.144 16.013 1.00 92.19 118 LYS A C 1
ATOM 953 O O . LYS A 1 118 ? 0.299 -0.245 16.142 1.00 92.19 118 LYS A O 1
ATOM 958 N N . LEU A 1 119 ? -1.489 0.227 14.867 1.00 91.25 119 LEU A N 1
ATOM 959 C CA . LEU A 1 119 ? -0.704 0.583 13.684 1.00 91.25 119 LEU A CA 1
ATOM 960 C C . LEU A 1 119 ? 0.054 1.895 13.848 1.00 91.25 119 LEU A C 1
ATOM 962 O O . LEU A 1 119 ? 1.186 1.981 13.380 1.00 91.25 119 LEU A O 1
ATOM 966 N N . LEU A 1 120 ? -0.530 2.876 14.536 1.00 90.12 120 LEU A N 1
ATOM 967 C CA . LEU A 1 120 ? 0.171 4.105 14.894 1.00 90.12 120 LEU A CA 1
ATOM 968 C C . LEU A 1 120 ? 1.368 3.809 15.808 1.00 90.12 120 LEU A C 1
ATOM 970 O O . LEU A 1 120 ? 2.464 4.287 15.546 1.00 90.12 120 LEU A O 1
ATOM 974 N N . ASN A 1 121 ? 1.198 2.949 16.813 1.00 89.50 121 ASN A N 1
ATOM 975 C CA . ASN A 1 121 ? 2.292 2.538 17.693 1.00 89.50 121 ASN A CA 1
ATOM 976 C C . ASN A 1 121 ? 3.397 1.787 16.937 1.00 89.50 121 ASN A C 1
ATOM 978 O O . ASN A 1 121 ? 4.574 2.014 17.201 1.00 89.50 121 ASN A O 1
ATOM 982 N N . VAL A 1 122 ? 3.039 0.923 15.979 1.00 86.94 122 VAL A N 1
ATOM 983 C CA . VAL A 1 122 ? 4.023 0.265 15.100 1.00 86.94 122 VAL A CA 1
ATOM 984 C C . VAL A 1 122 ? 4.771 1.295 14.260 1.00 86.94 122 VAL A C 1
ATOM 986 O O . VAL A 1 122 ? 5.992 1.214 14.181 1.00 86.94 122 VAL A O 1
ATOM 989 N N . LEU A 1 123 ? 4.072 2.276 13.679 1.00 85.50 123 LEU A N 1
ATOM 990 C CA . LEU A 1 123 ? 4.712 3.358 12.934 1.00 85.50 123 LEU A CA 1
ATOM 991 C C . LEU A 1 123 ? 5.699 4.124 13.823 1.00 85.50 123 LEU A C 1
ATOM 993 O O . LEU A 1 123 ? 6.846 4.284 13.437 1.00 85.50 123 LEU A O 1
ATOM 997 N N . MET A 1 124 ? 5.296 4.502 15.037 1.00 81.19 124 MET A N 1
ATOM 998 C CA . MET A 1 124 ? 6.151 5.222 15.991 1.00 81.19 124 MET A CA 1
ATOM 999 C C . MET A 1 124 ? 7.359 4.402 16.473 1.00 81.19 124 MET A C 1
ATOM 1001 O O . MET A 1 124 ? 8.390 4.965 16.825 1.00 81.19 124 MET A O 1
ATOM 1005 N N . GLN A 1 125 ? 7.244 3.072 16.516 1.00 76.62 125 GLN A N 1
ATOM 1006 C CA . GLN A 1 125 ? 8.357 2.179 16.856 1.00 76.62 125 GLN A CA 1
ATOM 1007 C C . GLN A 1 125 ? 9.305 1.948 15.672 1.00 76.62 125 GLN A C 1
ATOM 1009 O O . GLN A 1 125 ? 10.514 1.837 15.881 1.00 76.62 125 GLN A O 1
ATOM 1014 N N . ASP A 1 126 ? 8.769 1.889 14.448 1.00 67.50 126 ASP A N 1
ATOM 1015 C CA . ASP A 1 126 ? 9.556 1.916 13.210 1.00 67.50 126 ASP A CA 1
ATOM 1016 C C . ASP A 1 126 ? 10.251 3.299 13.054 1.00 67.50 126 ASP A C 1
ATOM 1018 O O . ASP A 1 126 ? 11.381 3.375 12.570 1.00 67.50 126 ASP A O 1
ATOM 1022 N N . GLU A 1 127 ? 9.636 4.386 13.543 1.00 57.56 127 GLU A N 1
ATOM 1023 C CA . GLU A 1 127 ? 10.158 5.758 13.553 1.00 57.56 127 GLU A CA 1
ATOM 1024 C C . GLU A 1 127 ? 11.127 6.043 14.726 1.00 57.56 127 GLU A C 1
ATOM 1026 O O . GLU A 1 127 ? 10.876 6.859 15.612 1.00 57.56 127 GLU A O 1
ATOM 1031 N N . LYS A 1 128 ? 12.388 5.619 14.574 1.00 52.50 128 LYS A N 1
ATOM 1032 C CA . LYS A 1 128 ? 13.510 6.533 14.907 1.00 52.50 128 LYS A CA 1
ATOM 1033 C C . LYS A 1 128 ? 13.578 7.717 13.915 1.00 52.50 128 LYS A C 1
ATOM 1035 O O . LYS A 1 128 ? 14.658 8.145 13.514 1.00 52.50 128 LYS A O 1
ATOM 1040 N N . VAL A 1 129 ? 12.426 8.242 13.504 1.00 50.22 129 VAL A N 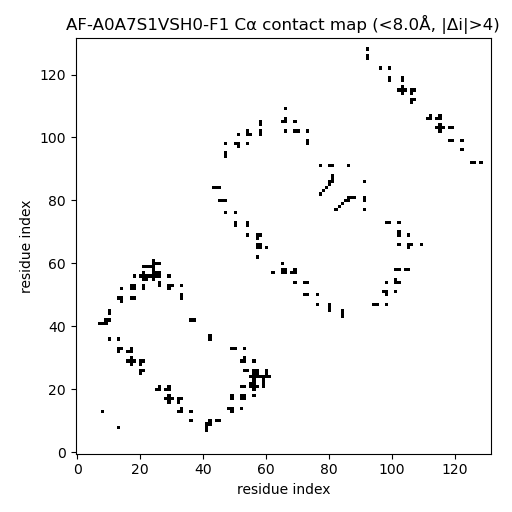1
ATOM 1041 C CA . VAL A 1 129 ? 12.251 9.346 12.566 1.00 50.22 129 VAL A CA 1
ATOM 1042 C C . VAL A 1 129 ? 11.516 10.434 13.331 1.00 50.22 129 VAL A C 1
ATOM 1044 O O . VAL A 1 129 ? 10.404 10.258 13.810 1.00 50.22 129 VAL A O 1
ATOM 1047 N N . VAL A 1 130 ? 12.206 11.551 13.515 1.00 37.44 130 VAL A N 1
ATOM 1048 C CA . VAL A 1 130 ? 11.694 12.732 14.205 1.00 37.44 130 VAL A CA 1
ATOM 1049 C C . VAL A 1 130 ? 10.519 13.297 13.392 1.00 37.44 130 VAL A C 1
ATOM 1051 O O . VAL A 1 130 ? 10.690 13.488 12.181 1.00 37.44 130 VAL A O 1
ATOM 1054 N N . PRO A 1 131 ? 9.358 13.592 14.010 1.00 40.25 131 PRO A N 1
ATOM 1055 C CA . PRO A 1 131 ? 8.294 14.336 13.346 1.00 40.25 131 PRO A CA 1
ATOM 1056 C C . PRO A 1 131 ? 8.869 15.659 12.835 1.00 40.25 131 PRO A C 1
ATOM 1058 O O . PRO A 1 131 ? 9.532 16.371 13.591 1.00 40.25 131 PRO A O 1
ATOM 1061 N N . ARG A 1 132 ? 8.675 15.959 11.550 1.00 49.50 132 ARG A N 1
ATOM 1062 C CA . ARG A 1 132 ? 9.024 17.277 11.006 1.00 49.50 132 ARG A CA 1
ATOM 1063 C C . ARG A 1 132 ? 8.058 18.342 11.492 1.00 49.50 132 ARG A C 1
ATOM 1065 O O . ARG A 1 132 ? 6.848 18.030 11.550 1.00 49.50 132 ARG A O 1
#

Secondary structure (DSSP, 8-state):
-------PPPHHHHHHHHHHHHTTT-HHHHHHHHHHHHH-TT-----SHHHHHHHHHHHHS--TTHHHHHHHHHHHHHHIIIIIS---HHHHHHHHHHHHHHHHHHHHTTT-HHHHHHHHHHHHHH--S---

pLDDT: mean 88.2, std 13.29, range [37.44, 98.12]

Foldseek 3Di:
DPPPPPPDDELVNLLVQLLVLLVVLNLVSLVVSVVVLLVDPVHLAHDCRSLLSSLSSLLSHPDPCSLVVLVVSLVVCCCCVCPVSVPDLVRCLVRSVSSLVSSLSSCVVNVNNVVSVVSVVVNVVSPCPDDD

Nearest PDB structures (foldseek):
  6ihx-assembly1_A  TM=2.870E-01  e=5.502E+00  Bos taurus
  6ii1-assembly1_A  TM=2.853E-01  e=6.065E+00  Bos taurus
  1qpw-assembly1_C  TM=2.807E-01  e=8.961E+00  Sus scrofa

Radius of gyration: 15.98 Å; Cα contacts (8 Å, |Δi|>4): 154; chains: 1; bounding box: 35×26×60 Å

Mean predicted aligned error: 5.64 Å

Sequence (132 aa):
AKSTKELQPTVISYTIGIDAFSDRGKPREAERLLRIMLADDNVRKVDEYPFCSVLNAYAKSNEVHAPKKCLRLLRDSREALLVRYKVGRDWWEKNVNRMYAIVIDAFAKRGQAPEAEKLLNVLMQDEKVVPR

InterPro domains:
  IPR002885 Pentatricopeptide repeat [PF01535] (13-38)
  IPR002885 Pentatricopeptide repeat [PF01535] (99-121)
  IPR002885 Pentatricopeptide repeat [TIGR00756] (99-131)
  IPR011990 Tetratricopeptide-like helical domain superfamily [G3DSA:1.25.40.10] (2-132)

Solvent-accessible surface area (backbone atoms only — not comparable to full-atom values): 7304 Å² total; per-residue (Å²): 130,86,78,75,68,78,83,70,79,47,62,67,59,49,33,54,56,20,36,62,24,18,80,68,28,34,30,70,62,10,46,50,49,49,53,49,52,74,68,35,86,82,53,77,68,79,74,65,61,54,57,42,25,26,39,44,1,25,54,61,28,89,56,92,57,24,39,65,49,30,52,50,51,55,51,52,49,49,48,44,35,50,66,73,60,54,48,52,67,74,56,47,70,74,55,45,61,63,51,51,52,50,36,31,50,29,21,45,79,68,71,37,49,73,60,21,50,52,51,51,52,49,50,56,67,73,38,93,58,78,85,129